Protein AF-A0A8T5LDY6-F1 (afdb_monomer)

Foldseek 3Di:
DDDDDDDPDDDDPDDDDPVRVVVVVVVVVVVVVVVVVVVVVVVVVVVVVVVVVVVVVVVCVVVVDPPPVPPPDPPPPDPPPVQLAAFLVLQPPADPQLSVLCVVVVNGGPNSVVVCVVPHQPCVGPPQHPVNSVSSVVSVVVSVVVVVVVPPPPPDPPPDDDD

Radius of gyration: 42.97 Å; Cα contacts (8 Å, |Δi|>4): 64; chains: 1; bounding box: 111×50×100 Å

Secondary structure (DSSP, 8-state):
----------PPPPPPPHHHHHHHHHHHHHHHHHHHHHHHHHHHHHHHHHHHHHHHHHHHHHHS----TTT-S-TTS----GGGGSBGGGSTT--HHHHHHHHHTT--BHHHHHHHHTTS-GGGSTT--HHHHHHHHHHHHHHHHHHHHTTS-----------

Sequence (163 aa):
MTETKEQVSAGTPATPTDDQLRLREIDRARSKALNAHMEMETARDRTSLAKKKYESAINEFLQAGAPLPLFNQPQGAGEVDDWQMADIAVLDGLSNETLKCLRDAGLNTLGDMAKFREHTLLTDIKGIGESKADDIEAALELHWEMRAMGDAPDEGPDDEGGE

Solvent-accessible surface area (backbone atoms only — not comparable to full-atom values): 9982 Å² total; per-residue (Å²): 141,82,86,83,80,80,80,82,78,83,74,76,81,78,78,78,50,72,67,57,51,50,51,51,50,51,52,50,53,50,53,51,52,52,51,53,50,53,52,50,51,54,50,52,52,49,52,54,51,51,49,52,50,50,54,48,51,52,51,47,58,62,67,64,57,67,67,58,90,85,75,67,66,63,98,77,73,68,80,69,54,73,63,43,70,33,50,52,83,73,40,62,90,64,50,73,68,56,53,46,41,38,43,77,72,67,34,54,20,45,36,46,45,54,60,45,58,76,78,46,61,66,53,76,42,77,90,31,45,67,72,55,36,51,53,51,51,52,22,50,54,52,51,51,53,55,54,59,62,74,67,57,78,82,78,64,81,83,82,7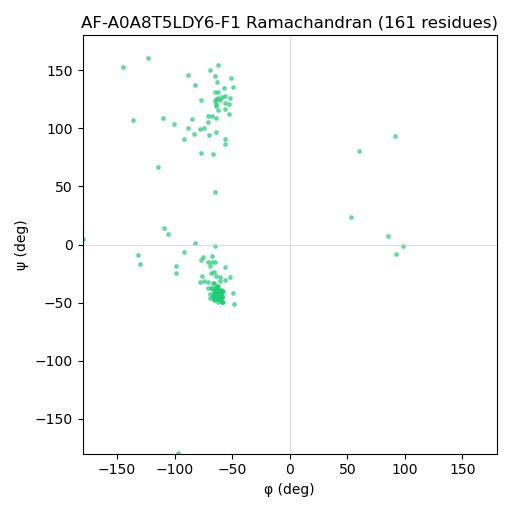0,82,86,130

Structure (mmCIF, N/CA/C/O backbone):
data_AF-A0A8T5LDY6-F1
#
_entry.id   AF-A0A8T5LDY6-F1
#
loop_
_atom_site.group_PDB
_atom_site.id
_atom_site.type_symbol
_atom_site.label_atom_id
_atom_site.label_alt_id
_atom_site.label_comp_id
_atom_site.label_asym_id
_atom_site.label_entity_id
_atom_site.label_seq_id
_atom_site.pdbx_PDB_ins_code
_atom_site.Cartn_x
_atom_site.Cartn_y
_atom_site.Cartn_z
_atom_site.occupancy
_atom_site.B_iso_or_equiv
_atom_site.auth_seq_id
_atom_site.auth_comp_id
_atom_site.auth_asym_id
_atom_site.auth_atom_id
_atom_site.pdbx_PDB_model_num
ATOM 1 N N . MET A 1 1 ? 82.457 22.672 -69.754 1.00 45.06 1 MET A N 1
ATOM 2 C CA . MET A 1 1 ? 81.147 23.182 -69.306 1.00 45.06 1 MET A CA 1
ATOM 3 C C . MET A 1 1 ? 80.147 22.914 -70.413 1.00 45.06 1 MET A C 1
ATOM 5 O O . MET A 1 1 ? 80.189 23.598 -71.424 1.00 45.06 1 MET A O 1
ATOM 9 N N . THR A 1 2 ? 79.316 21.889 -70.260 1.00 41.69 2 THR A N 1
ATOM 10 C CA . THR A 1 2 ? 78.120 21.681 -71.085 1.00 41.69 2 THR A CA 1
ATOM 11 C C . THR A 1 2 ? 77.005 21.296 -70.130 1.00 41.69 2 THR A C 1
ATOM 13 O O . THR A 1 2 ? 77.038 20.232 -69.518 1.00 41.69 2 THR A O 1
ATOM 16 N N . GLU A 1 3 ? 76.101 22.244 -69.931 1.00 44.56 3 GLU A N 1
ATOM 17 C CA . GLU A 1 3 ? 74.949 22.176 -69.043 1.00 44.56 3 GLU A CA 1
ATOM 18 C C . GLU A 1 3 ? 73.811 21.500 -69.819 1.00 44.56 3 GLU A C 1
ATOM 20 O O . GLU A 1 3 ? 73.267 22.077 -70.761 1.00 44.56 3 GLU A O 1
ATOM 25 N N . THR A 1 4 ? 73.480 20.256 -69.476 1.00 45.41 4 THR A N 1
ATOM 26 C CA . THR A 1 4 ? 72.309 19.573 -70.038 1.00 45.41 4 THR A CA 1
ATOM 27 C C . THR A 1 4 ? 71.112 19.904 -69.159 1.00 45.41 4 THR A C 1
ATOM 29 O O . THR A 1 4 ? 70.951 19.364 -68.067 1.00 45.41 4 THR A O 1
ATOM 32 N N . LYS A 1 5 ? 70.294 20.849 -69.620 1.00 49.81 5 LYS A N 1
ATOM 33 C CA . LYS A 1 5 ? 69.058 21.270 -68.962 1.00 49.81 5 LYS A CA 1
ATOM 34 C C . LYS A 1 5 ? 67.943 20.296 -69.350 1.00 49.81 5 LYS A C 1
ATOM 36 O O . LYS A 1 5 ? 67.343 20.428 -70.414 1.00 49.81 5 LYS A O 1
ATOM 41 N N . GLU A 1 6 ? 67.704 19.294 -68.511 1.00 53.31 6 GLU A N 1
ATOM 42 C CA . GLU A 1 6 ? 66.607 18.339 -68.680 1.00 53.31 6 GLU A CA 1
ATOM 43 C C . GLU A 1 6 ? 65.270 19.047 -68.401 1.00 53.31 6 GLU A C 1
ATOM 45 O O . GLU A 1 6 ? 64.980 19.477 -67.283 1.00 53.31 6 GLU A O 1
ATOM 50 N N . GLN A 1 7 ? 64.470 19.241 -69.451 1.00 50.69 7 GLN A N 1
ATOM 51 C CA . GLN A 1 7 ? 63.103 19.737 -69.337 1.00 50.69 7 GLN A CA 1
ATOM 52 C C . GLN A 1 7 ? 62.219 18.647 -68.725 1.00 50.69 7 GLN A C 1
ATOM 54 O O . GLN A 1 7 ? 61.828 17.698 -69.400 1.00 50.69 7 GLN A O 1
ATOM 59 N N . VAL A 1 8 ? 61.848 18.816 -67.457 1.00 48.44 8 VAL A N 1
ATOM 60 C CA . VAL A 1 8 ? 60.752 18.059 -66.844 1.00 48.44 8 VAL A CA 1
ATOM 61 C C . VAL A 1 8 ? 59.440 18.628 -67.382 1.00 48.44 8 VAL A C 1
ATOM 63 O O . VAL A 1 8 ? 58.978 19.689 -66.961 1.00 48.44 8 VAL A O 1
ATOM 66 N N . SER A 1 9 ? 58.860 17.940 -68.365 1.00 45.78 9 SER A N 1
ATOM 67 C CA . SER A 1 9 ? 57.508 18.211 -68.848 1.00 45.78 9 SER A CA 1
ATOM 68 C C . SER A 1 9 ? 56.510 17.839 -67.749 1.00 45.78 9 SER A C 1
ATOM 70 O O . SER A 1 9 ? 56.353 16.667 -67.404 1.00 45.78 9 SER A O 1
ATOM 72 N N . ALA A 1 10 ? 55.867 18.845 -67.157 1.00 50.16 10 ALA A N 1
ATOM 73 C CA . ALA A 1 10 ? 54.779 18.656 -66.210 1.00 50.16 10 ALA A CA 1
ATOM 74 C C . ALA A 1 10 ? 53.546 18.123 -66.961 1.00 50.16 10 ALA A C 1
ATOM 76 O O . ALA A 1 10 ? 52.773 18.887 -67.538 1.00 50.16 10 ALA A O 1
ATOM 77 N N . GLY A 1 11 ? 53.385 16.798 -66.975 1.00 45.41 11 GLY A N 1
ATOM 78 C CA . GLY A 1 11 ? 52.177 16.142 -67.466 1.00 45.41 11 GLY A CA 1
ATOM 79 C C . GLY A 1 11 ? 50.962 16.577 -66.646 1.00 45.41 11 GLY A C 1
ATOM 80 O O . GLY A 1 11 ? 50.949 16.466 -65.421 1.00 45.41 11 GLY A O 1
ATOM 81 N N . THR A 1 12 ? 49.946 17.102 -67.324 1.00 57.66 12 THR A N 1
ATOM 82 C CA . THR A 1 12 ? 48.651 17.471 -66.742 1.00 57.66 12 THR A CA 1
ATOM 83 C C . THR A 1 12 ? 48.021 16.248 -66.055 1.00 57.66 12 THR A C 1
ATOM 85 O O . THR A 1 12 ? 48.025 15.171 -66.658 1.00 57.66 12 THR A O 1
ATOM 88 N N . PRO A 1 13 ? 47.472 16.350 -64.826 1.00 57.06 13 PRO A N 1
ATOM 89 C CA . PRO A 1 13 ? 46.804 15.213 -64.202 1.00 57.06 13 PRO A CA 1
ATOM 90 C C . PRO A 1 13 ? 45.575 14.837 -65.034 1.00 57.06 13 PRO A C 1
ATOM 92 O O . PRO A 1 13 ? 44.687 15.663 -65.250 1.00 57.06 13 PRO A O 1
ATOM 95 N N . ALA A 1 14 ? 45.540 13.597 -65.525 1.00 67.75 14 ALA A N 1
ATOM 96 C CA . ALA A 1 14 ? 44.408 13.073 -66.278 1.00 67.75 14 ALA A CA 1
ATOM 97 C C . ALA A 1 14 ? 43.123 13.190 -65.442 1.00 67.75 14 ALA A C 1
ATOM 99 O O . ALA A 1 14 ? 43.081 12.757 -64.287 1.00 67.75 14 ALA A O 1
ATOM 100 N N . THR A 1 15 ? 42.078 13.787 -66.019 1.00 74.06 15 THR A N 1
ATOM 101 C CA . THR A 1 15 ? 40.763 13.868 -65.380 1.00 74.06 15 THR A CA 1
ATOM 102 C C . THR A 1 15 ? 40.220 12.448 -65.185 1.00 74.06 15 THR A C 1
ATOM 104 O O . THR A 1 15 ? 40.179 11.689 -66.156 1.00 74.06 15 THR A O 1
ATOM 107 N N . PRO A 1 16 ? 39.827 12.056 -63.960 1.00 75.06 16 PRO A N 1
ATOM 108 C CA . PRO A 1 16 ? 39.285 10.726 -63.718 1.00 75.06 16 PRO A CA 1
ATOM 109 C C . PRO A 1 16 ? 37.993 10.523 -64.514 1.00 75.06 16 PRO A C 1
ATOM 111 O O . PRO A 1 16 ? 37.100 11.369 -64.496 1.00 75.06 16 PRO A O 1
ATOM 114 N N . THR A 1 17 ? 37.911 9.394 -65.214 1.00 86.75 17 THR A N 1
ATOM 115 C CA . THR A 1 17 ? 36.735 8.974 -65.986 1.00 86.75 17 THR A CA 1
ATOM 116 C C . THR A 1 17 ? 35.520 8.764 -65.073 1.00 86.75 17 THR A C 1
ATOM 118 O O . THR A 1 17 ? 35.688 8.422 -63.902 1.00 86.75 17 THR A O 1
ATOM 121 N N . ASP A 1 18 ? 34.301 8.889 -65.613 1.00 86.19 18 ASP A N 1
ATOM 122 C CA . ASP A 1 18 ? 33.035 8.637 -64.891 1.00 86.19 18 ASP A CA 1
ATOM 123 C C . ASP A 1 18 ? 33.041 7.284 -64.153 1.00 86.19 18 ASP A C 1
ATOM 125 O O . ASP A 1 18 ? 32.687 7.207 -62.979 1.00 86.19 18 ASP A O 1
ATOM 129 N N . ASP A 1 19 ? 33.575 6.234 -64.785 1.00 86.88 19 ASP A N 1
ATOM 130 C CA . ASP A 1 19 ? 33.709 4.908 -64.169 1.00 86.88 19 ASP A CA 1
ATOM 131 C C . ASP A 1 19 ? 34.632 4.901 -62.938 1.00 86.88 19 ASP A C 1
ATOM 133 O O . ASP A 1 19 ? 34.359 4.210 -61.956 1.00 86.88 19 ASP A O 1
ATOM 137 N N . GLN A 1 20 ? 35.706 5.702 -62.939 1.00 88.00 20 GLN A N 1
ATOM 138 C CA . GLN A 1 20 ? 36.593 5.830 -61.776 1.00 88.00 20 GLN A CA 1
ATOM 139 C C . GLN A 1 20 ? 35.923 6.597 -60.632 1.00 88.00 20 GLN A C 1
ATOM 141 O O . GLN A 1 20 ? 36.188 6.314 -59.462 1.00 88.00 20 GLN A O 1
ATOM 146 N N . LEU A 1 21 ? 35.057 7.562 -60.953 1.00 87.88 21 LEU A N 1
ATOM 147 C CA . LEU A 1 21 ? 34.263 8.279 -59.958 1.00 87.88 21 LEU A CA 1
ATOM 148 C C . LEU A 1 21 ? 33.209 7.355 -59.341 1.00 87.88 21 LEU A C 1
ATOM 150 O O . LEU A 1 21 ? 33.146 7.257 -58.115 1.00 87.88 21 LEU A O 1
ATOM 154 N N . ARG A 1 22 ? 32.480 6.588 -60.162 1.00 86.31 22 ARG A N 1
ATOM 155 C CA . ARG A 1 22 ? 31.507 5.589 -59.689 1.00 86.31 22 ARG A CA 1
ATOM 156 C C . ARG A 1 22 ? 32.148 4.521 -58.813 1.00 86.31 22 ARG A C 1
ATOM 158 O O . ARG A 1 22 ? 31.595 4.176 -57.773 1.00 86.31 22 ARG A O 1
ATOM 165 N N . LEU A 1 23 ? 33.329 4.023 -59.181 1.00 90.25 23 LEU A N 1
ATOM 166 C CA . LEU A 1 23 ? 34.033 3.029 -58.370 1.00 90.25 23 LEU A CA 1
ATOM 167 C C . LEU A 1 23 ? 34.420 3.591 -56.992 1.00 90.25 23 LEU A C 1
ATOM 169 O O . LEU A 1 23 ? 34.199 2.937 -55.976 1.00 90.25 23 LEU A O 1
ATOM 173 N N . ARG A 1 24 ? 34.897 4.842 -56.932 1.00 91.19 24 ARG A N 1
ATOM 174 C CA . ARG A 1 24 ? 35.184 5.526 -55.658 1.00 91.19 24 ARG A CA 1
ATOM 175 C C . ARG A 1 24 ? 33.933 5.742 -54.811 1.00 91.19 24 ARG A C 1
ATOM 177 O O . ARG A 1 24 ? 34.006 5.658 -53.586 1.00 91.19 24 ARG A O 1
ATOM 184 N N . GLU A 1 25 ? 32.799 6.038 -55.437 1.00 92.69 25 GLU A N 1
ATOM 185 C CA . GLU A 1 25 ? 31.519 6.164 -54.737 1.00 92.69 25 GLU A CA 1
ATOM 186 C C . GLU A 1 25 ? 31.060 4.827 -54.156 1.00 92.69 25 GLU A C 1
ATOM 188 O O . GLU A 1 25 ? 30.657 4.782 -52.992 1.00 92.69 25 GLU A O 1
ATOM 193 N N . ILE A 1 26 ? 31.197 3.738 -54.918 1.00 92.75 26 ILE A N 1
ATOM 194 C CA . ILE A 1 26 ? 30.911 2.375 -54.456 1.00 92.75 26 ILE A CA 1
ATOM 195 C C . ILE A 1 26 ? 31.815 2.010 -53.273 1.00 92.75 26 ILE A C 1
ATOM 197 O O . ILE A 1 26 ? 31.317 1.544 -52.248 1.00 92.75 26 ILE A O 1
ATOM 201 N N . ASP A 1 27 ? 33.118 2.282 -53.357 1.00 94.00 27 ASP A N 1
ATOM 202 C CA . ASP A 1 27 ? 34.065 1.994 -52.273 1.00 94.00 27 ASP A CA 1
ATOM 203 C C . ASP A 1 27 ? 33.781 2.826 -51.016 1.00 94.00 27 ASP A C 1
ATOM 205 O O . ASP A 1 27 ? 33.833 2.317 -49.889 1.00 94.00 27 ASP A O 1
ATOM 209 N N . ARG A 1 28 ? 33.404 4.099 -51.185 1.00 94.56 28 ARG A N 1
ATOM 210 C CA . ARG A 1 28 ? 32.977 4.966 -50.080 1.00 94.56 28 ARG A CA 1
ATOM 211 C C . ARG A 1 28 ? 31.697 4.442 -49.435 1.00 94.56 28 ARG A C 1
ATOM 213 O O . ARG A 1 28 ? 31.623 4.373 -48.208 1.00 94.56 28 ARG A O 1
ATOM 220 N N . ALA A 1 29 ? 30.699 4.075 -50.236 1.00 90.88 29 ALA A N 1
ATOM 221 C CA . ALA A 1 29 ? 29.437 3.531 -49.748 1.00 90.88 29 ALA A CA 1
ATOM 222 C C . ALA A 1 29 ? 29.657 2.209 -49.000 1.00 90.88 29 ALA A C 1
ATOM 224 O O . ALA A 1 29 ? 29.117 2.024 -47.909 1.00 90.88 29 ALA A O 1
ATOM 225 N N . ARG A 1 30 ? 30.523 1.334 -49.527 1.00 94.50 30 ARG A N 1
ATOM 226 C CA . ARG A 1 30 ? 30.911 0.073 -48.887 1.00 94.50 30 ARG A CA 1
ATOM 227 C C . ARG A 1 30 ? 31.611 0.302 -47.551 1.00 94.50 30 ARG A C 1
ATOM 229 O O . ARG A 1 30 ? 31.253 -0.332 -46.564 1.00 94.50 30 ARG A O 1
ATOM 236 N N . SER A 1 31 ? 32.560 1.234 -47.504 1.00 93.81 31 SER A N 1
ATOM 237 C CA . SER A 1 31 ? 33.272 1.594 -46.272 1.00 93.81 31 SER A CA 1
ATOM 238 C C . SER A 1 31 ? 32.315 2.157 -45.218 1.00 93.81 31 SER A C 1
ATOM 240 O O . SER A 1 31 ? 32.370 1.770 -44.054 1.00 93.81 31 SER A O 1
ATOM 242 N N . LYS A 1 32 ? 31.372 3.014 -45.629 1.00 94.44 32 LYS A N 1
ATOM 243 C CA . LYS A 1 32 ? 30.342 3.557 -44.735 1.00 94.44 32 LYS A CA 1
ATOM 244 C C . LYS A 1 32 ? 29.421 2.462 -44.191 1.00 94.44 32 LYS A C 1
ATOM 246 O O . LYS A 1 32 ? 29.120 2.471 -43.002 1.00 94.44 32 LYS A O 1
ATOM 251 N N . ALA A 1 33 ? 28.995 1.525 -45.038 1.00 90.88 33 ALA A N 1
ATOM 252 C CA . ALA A 1 33 ? 28.151 0.405 -44.628 1.00 90.88 33 ALA A CA 1
ATOM 253 C C . ALA A 1 33 ? 28.870 -0.532 -43.643 1.00 90.88 33 ALA A C 1
ATOM 255 O O . ALA A 1 33 ? 28.271 -0.945 -42.654 1.00 90.88 33 ALA A O 1
ATOM 256 N N . LEU A 1 34 ? 30.156 -0.819 -43.875 1.00 94.44 34 LEU A N 1
ATOM 257 C CA . LEU A 1 34 ? 30.977 -1.617 -42.960 1.00 94.44 34 LEU A CA 1
ATOM 258 C C . LEU A 1 34 ? 31.131 -0.939 -41.596 1.00 94.44 34 LEU A C 1
ATOM 260 O O . LEU A 1 34 ? 30.896 -1.578 -40.574 1.00 94.44 34 LEU A O 1
ATOM 264 N N . ASN A 1 35 ? 31.444 0.359 -41.573 1.00 92.88 35 ASN A N 1
ATOM 265 C CA . ASN A 1 35 ? 31.565 1.107 -40.320 1.00 92.88 35 ASN A CA 1
ATOM 266 C C . ASN A 1 35 ? 30.239 1.133 -39.551 1.00 92.88 35 ASN A C 1
ATOM 268 O O . ASN A 1 35 ? 30.222 0.841 -38.360 1.00 92.88 35 ASN A O 1
ATOM 272 N N . ALA A 1 36 ? 29.121 1.399 -40.233 1.00 90.25 36 ALA A N 1
ATOM 273 C CA . ALA A 1 36 ? 27.800 1.400 -39.607 1.00 90.25 36 ALA A CA 1
ATOM 274 C C . ALA A 1 36 ? 27.415 0.018 -39.046 1.00 90.25 36 ALA A C 1
ATOM 276 O O . ALA A 1 36 ? 26.789 -0.072 -37.991 1.00 90.25 36 ALA A O 1
ATOM 277 N N . HIS A 1 37 ? 27.806 -1.066 -39.724 1.00 90.69 37 HIS A N 1
ATOM 278 C CA . HIS A 1 37 ? 27.593 -2.423 -39.227 1.00 90.69 37 HIS A CA 1
ATOM 279 C C . HIS A 1 37 ? 28.397 -2.693 -37.949 1.00 90.69 37 HIS A C 1
ATOM 281 O O . HIS A 1 37 ? 27.828 -3.155 -36.962 1.00 90.69 37 HIS A O 1
ATOM 287 N N . MET A 1 38 ? 29.682 -2.324 -37.930 1.00 93.56 38 MET A N 1
ATOM 288 C CA . MET A 1 38 ? 30.518 -2.436 -36.730 1.00 93.56 38 MET A CA 1
ATOM 289 C C . MET A 1 38 ? 29.967 -1.594 -35.570 1.00 93.56 38 MET A C 1
ATOM 291 O O . MET A 1 38 ? 29.889 -2.066 -34.437 1.00 93.56 38 MET A O 1
ATOM 295 N N . GLU A 1 39 ? 29.532 -0.359 -35.833 1.00 92.38 39 GLU A N 1
ATOM 296 C CA . GLU A 1 39 ? 28.900 0.502 -34.827 1.00 92.38 39 GLU A CA 1
ATOM 297 C C . GLU A 1 39 ? 27.636 -0.145 -34.244 1.00 92.38 39 GLU A C 1
ATOM 299 O O . GLU A 1 39 ? 27.477 -0.195 -33.022 1.00 92.38 39 GLU A O 1
ATOM 304 N N . MET A 1 40 ? 26.775 -0.713 -35.092 1.00 93.00 40 MET A N 1
ATOM 305 C CA . MET A 1 40 ? 25.579 -1.438 -34.661 1.00 93.00 40 MET A CA 1
ATOM 306 C C . MET A 1 40 ? 25.920 -2.647 -33.777 1.00 93.00 40 MET A C 1
ATOM 308 O O . MET A 1 40 ? 25.277 -2.840 -32.742 1.00 93.00 40 MET A O 1
ATOM 312 N N . GLU A 1 41 ? 26.916 -3.455 -34.148 1.00 91.69 41 GLU A N 1
ATOM 313 C CA . GLU A 1 41 ? 27.345 -4.609 -33.346 1.00 91.69 41 GLU A CA 1
ATOM 314 C C . GLU A 1 41 ? 27.865 -4.176 -31.973 1.00 91.69 41 GLU A C 1
ATOM 316 O O . GLU A 1 41 ? 27.407 -4.684 -30.948 1.00 91.69 41 GLU A O 1
ATOM 321 N N . THR A 1 42 ? 28.726 -3.156 -31.922 1.00 92.12 42 THR A N 1
ATOM 322 C CA . THR A 1 42 ? 29.227 -2.642 -30.638 1.00 92.12 42 THR A CA 1
ATOM 323 C C . THR A 1 42 ? 28.117 -2.056 -29.763 1.00 92.12 42 THR A C 1
ATOM 325 O O . THR A 1 42 ? 28.140 -2.222 -28.541 1.00 92.12 42 THR A O 1
ATOM 328 N N . ALA A 1 43 ? 27.118 -1.394 -30.356 1.00 87.50 43 ALA A N 1
ATOM 329 C CA . ALA A 1 43 ? 25.957 -0.891 -29.631 1.00 87.50 43 ALA A CA 1
ATOM 330 C C . ALA A 1 43 ? 25.115 -2.041 -29.061 1.00 87.50 43 ALA A C 1
ATOM 332 O O . ALA A 1 43 ? 24.755 -2.012 -27.883 1.00 87.50 43 ALA A O 1
ATOM 333 N N . ARG A 1 44 ? 24.870 -3.089 -29.856 1.00 91.56 44 ARG A N 1
ATOM 334 C CA . ARG A 1 44 ? 24.159 -4.296 -29.418 1.00 91.56 44 ARG A CA 1
ATOM 335 C C . ARG A 1 44 ? 24.864 -4.968 -28.241 1.00 91.56 44 ARG A C 1
ATOM 337 O O . ARG A 1 44 ? 24.203 -5.323 -27.262 1.00 91.56 44 ARG A O 1
ATOM 344 N N . ASP A 1 45 ? 26.184 -5.110 -28.307 1.00 93.12 45 ASP A N 1
ATOM 345 C CA . ASP A 1 45 ? 26.975 -5.708 -27.230 1.00 93.12 45 ASP A CA 1
ATOM 346 C C . ASP A 1 45 ? 26.926 -4.864 -25.954 1.00 93.12 45 ASP A C 1
ATOM 348 O O . ASP A 1 45 ? 26.746 -5.405 -24.859 1.00 93.12 45 ASP A O 1
ATOM 352 N N . ARG A 1 46 ? 26.985 -3.531 -26.077 1.00 90.25 46 ARG A N 1
ATOM 353 C CA . ARG A 1 46 ? 26.820 -2.607 -24.943 1.00 90.25 46 ARG A CA 1
ATOM 354 C C . ARG A 1 46 ? 25.439 -2.723 -24.306 1.00 90.25 46 ARG A C 1
ATOM 356 O O . ARG A 1 46 ? 25.355 -2.789 -23.081 1.00 90.25 46 ARG A O 1
ATOM 363 N N . THR A 1 47 ? 24.370 -2.791 -25.099 1.00 87.81 47 THR A N 1
ATOM 364 C CA . THR A 1 47 ? 23.002 -2.966 -24.585 1.00 87.81 47 THR A CA 1
ATOM 365 C C . THR A 1 47 ? 22.836 -4.316 -23.894 1.00 87.81 47 THR A C 1
ATOM 367 O O . THR A 1 47 ? 22.283 -4.381 -22.798 1.00 87.81 47 THR A O 1
ATOM 370 N N . SER A 1 48 ? 23.360 -5.389 -24.491 1.00 91.69 48 SER A N 1
ATOM 371 C CA . SER A 1 48 ? 23.363 -6.729 -23.895 1.00 91.69 48 SER A CA 1
ATOM 372 C C . SER A 1 48 ? 24.098 -6.744 -22.551 1.00 91.69 48 SER A C 1
ATOM 374 O O . SER A 1 48 ? 23.588 -7.266 -21.559 1.00 91.69 48 SER A O 1
ATOM 376 N N . LEU A 1 49 ? 25.269 -6.105 -22.486 1.00 90.69 49 LEU A N 1
ATOM 377 C CA . LEU A 1 49 ? 26.051 -5.991 -21.260 1.00 90.69 49 LEU A CA 1
ATOM 378 C C . LEU A 1 49 ? 25.335 -5.153 -20.192 1.00 90.69 49 LEU A C 1
ATOM 380 O O . LEU A 1 49 ? 25.310 -5.547 -19.029 1.00 90.69 49 LEU A O 1
ATOM 384 N N . ALA A 1 50 ? 24.744 -4.018 -20.569 1.00 87.19 50 ALA A N 1
ATOM 385 C CA . ALA A 1 50 ? 23.987 -3.163 -19.658 1.00 87.19 50 ALA A CA 1
ATOM 386 C C . ALA A 1 50 ? 22.769 -3.895 -19.079 1.00 87.19 50 ALA A C 1
ATOM 388 O O . ALA A 1 50 ? 22.550 -3.850 -17.870 1.00 87.19 50 ALA A O 1
ATOM 389 N N . LYS A 1 51 ? 22.037 -4.642 -19.916 1.00 89.25 51 LYS A N 1
ATOM 390 C CA . LYS A 1 51 ? 20.917 -5.479 -19.478 1.00 89.25 51 LYS A CA 1
ATOM 391 C C . LYS A 1 51 ? 21.367 -6.524 -18.456 1.00 89.25 51 LYS A C 1
ATOM 393 O O . LYS A 1 51 ? 20.782 -6.602 -17.383 1.00 89.25 51 LYS A O 1
ATOM 398 N N . LYS A 1 52 ? 22.446 -7.260 -18.742 1.00 91.19 52 LYS A N 1
ATOM 399 C CA . LYS A 1 52 ? 23.005 -8.249 -17.804 1.00 91.19 52 LYS A CA 1
ATOM 400 C C . LYS A 1 52 ? 23.423 -7.623 -16.474 1.00 91.19 52 LYS A C 1
ATOM 402 O O . LYS A 1 52 ? 23.193 -8.214 -15.428 1.00 91.19 52 LYS A O 1
ATOM 407 N N . LYS A 1 53 ? 24.026 -6.429 -16.501 1.00 90.31 53 LYS A N 1
ATOM 408 C CA . LYS A 1 53 ? 24.400 -5.694 -15.280 1.00 90.31 53 LYS A CA 1
ATOM 409 C C . LYS A 1 53 ? 23.180 -5.295 -14.458 1.00 90.31 53 LYS A C 1
ATOM 411 O O . LYS A 1 53 ? 23.199 -5.474 -13.249 1.00 90.31 53 LYS A O 1
ATOM 416 N N . TYR A 1 54 ? 22.132 -4.791 -15.105 1.00 86.12 54 TYR A N 1
ATOM 417 C CA . TYR A 1 54 ? 20.878 -4.458 -14.435 1.00 86.12 54 TYR A CA 1
ATOM 418 C C . TYR A 1 54 ? 20.227 -5.698 -13.813 1.00 86.12 54 TYR A C 1
ATOM 420 O O . TYR A 1 54 ? 19.920 -5.691 -12.628 1.00 86.12 54 TYR A O 1
ATOM 428 N N . GLU A 1 55 ? 20.093 -6.787 -14.572 1.00 89.62 55 GLU A N 1
ATOM 429 C CA . GLU A 1 55 ? 19.538 -8.050 -14.065 1.00 89.62 55 GLU A CA 1
ATOM 430 C C . GLU A 1 55 ? 20.364 -8.603 -12.896 1.00 89.62 55 GLU A C 1
ATOM 432 O O . GLU A 1 55 ? 19.801 -9.059 -11.905 1.00 89.62 55 GLU A O 1
ATOM 437 N N . SER A 1 56 ? 21.694 -8.509 -12.972 1.00 87.75 56 SER A N 1
ATOM 438 C CA . SER A 1 56 ? 22.583 -8.878 -11.869 1.00 87.75 56 SER A CA 1
ATOM 439 C C . SER A 1 56 ? 22.365 -8.001 -10.637 1.00 87.75 56 SER A C 1
ATOM 441 O O . SER A 1 56 ? 22.290 -8.541 -9.544 1.00 87.75 56 SER A O 1
ATOM 443 N N . ALA A 1 57 ? 22.234 -6.683 -10.798 1.00 81.00 57 ALA A N 1
ATOM 444 C CA . ALA A 1 57 ? 22.009 -5.755 -9.690 1.00 81.00 57 ALA A CA 1
ATOM 445 C C . ALA A 1 57 ? 20.634 -5.955 -9.034 1.00 81.00 57 ALA A C 1
ATOM 447 O O . ALA A 1 57 ? 20.516 -5.879 -7.817 1.00 81.00 57 ALA A O 1
ATOM 448 N N . ILE A 1 58 ? 19.599 -6.259 -9.823 1.00 82.44 58 ILE A N 1
ATOM 449 C CA . ILE A 1 58 ? 18.277 -6.619 -9.298 1.00 82.44 58 ILE A CA 1
ATOM 450 C C . ILE A 1 58 ? 18.345 -7.945 -8.542 1.00 82.44 58 ILE A C 1
ATOM 452 O O . ILE A 1 58 ? 17.826 -8.038 -7.435 1.00 82.44 58 ILE A O 1
ATOM 456 N N . ASN A 1 59 ? 19.014 -8.959 -9.093 1.00 78.56 59 ASN A N 1
ATOM 457 C CA . ASN A 1 59 ? 19.191 -10.232 -8.397 1.00 78.56 59 ASN A CA 1
ATOM 458 C C . ASN A 1 59 ? 20.003 -10.072 -7.109 1.00 78.56 59 ASN A C 1
ATOM 460 O O . ASN A 1 59 ? 19.657 -10.686 -6.108 1.00 78.56 59 ASN A O 1
ATOM 464 N N . GLU A 1 60 ? 21.039 -9.235 -7.113 1.00 80.38 60 GLU A N 1
ATOM 465 C CA . GLU A 1 60 ? 21.819 -8.901 -5.922 1.00 80.38 60 GLU A CA 1
ATOM 466 C C . GLU A 1 60 ? 20.965 -8.160 -4.892 1.00 80.38 60 GLU A C 1
ATOM 468 O O . GLU A 1 60 ? 20.974 -8.547 -3.735 1.00 80.38 60 GLU A O 1
ATOM 473 N N . PHE A 1 61 ? 20.151 -7.182 -5.295 1.00 72.81 61 PHE A N 1
ATOM 474 C CA . PHE A 1 61 ? 19.195 -6.506 -4.412 1.00 72.81 61 PHE A CA 1
ATOM 475 C C . PHE A 1 61 ? 18.184 -7.483 -3.788 1.00 72.81 61 PHE A C 1
ATOM 477 O O . PHE A 1 61 ? 17.940 -7.446 -2.584 1.00 72.81 61 PHE A O 1
ATOM 484 N N . LEU A 1 62 ? 17.633 -8.398 -4.590 1.00 71.38 62 LEU A N 1
ATOM 485 C CA . LEU A 1 62 ? 16.683 -9.412 -4.126 1.00 71.38 62 LEU A CA 1
ATOM 486 C C . LEU A 1 62 ? 17.340 -10.456 -3.206 1.00 71.38 62 LEU A C 1
ATOM 488 O O . LEU A 1 62 ? 16.716 -10.893 -2.243 1.00 71.38 62 LEU A O 1
ATOM 492 N N . GLN A 1 63 ? 18.586 -10.858 -3.482 1.00 69.88 63 GLN A N 1
ATOM 493 C CA . GLN A 1 63 ? 19.343 -11.809 -2.655 1.00 69.88 63 GLN A CA 1
ATOM 494 C C . GLN A 1 63 ? 19.926 -11.174 -1.392 1.00 69.88 63 GLN A C 1
ATOM 496 O O . GLN A 1 63 ? 20.027 -11.849 -0.370 1.00 69.88 63 GLN A O 1
ATOM 501 N N . ALA A 1 64 ? 20.292 -9.891 -1.448 1.00 66.12 64 ALA A N 1
ATOM 502 C CA . ALA A 1 64 ? 20.809 -9.126 -0.319 1.00 66.12 64 ALA A CA 1
ATOM 503 C C . ALA A 1 64 ? 19.772 -8.960 0.789 1.00 66.12 64 ALA A C 1
ATOM 505 O O . ALA A 1 64 ? 20.172 -8.639 1.902 1.00 66.12 64 ALA A O 1
ATOM 506 N N . GLY A 1 65 ? 18.489 -9.227 0.505 1.00 56.19 65 GLY A N 1
ATOM 507 C CA . GLY A 1 65 ? 17.631 -10.009 1.396 1.00 56.19 65 GLY A CA 1
ATOM 508 C C . GLY A 1 65 ? 17.549 -9.545 2.848 1.00 56.19 65 GLY A C 1
ATOM 509 O O . GLY A 1 65 ? 17.206 -10.344 3.716 1.00 56.19 65 GLY A O 1
ATOM 510 N N . ALA A 1 66 ? 17.827 -8.274 3.137 1.00 56.44 66 ALA A N 1
ATOM 511 C CA . ALA A 1 66 ? 17.279 -7.644 4.312 1.00 56.44 66 ALA A CA 1
ATOM 512 C C . ALA A 1 66 ? 15.770 -7.641 4.056 1.00 56.44 66 ALA A C 1
ATOM 514 O O . ALA A 1 66 ? 15.345 -7.104 3.024 1.00 56.44 66 ALA A O 1
ATOM 515 N N . PRO A 1 67 ? 14.955 -8.292 4.903 1.00 55.06 67 PRO A N 1
ATOM 516 C CA . PRO A 1 67 ? 13.518 -8.166 4.772 1.00 55.06 67 PRO A CA 1
ATOM 517 C C . PRO A 1 67 ? 13.226 -6.670 4.755 1.00 55.06 67 PRO A C 1
ATOM 519 O O . PRO A 1 67 ? 13.618 -5.969 5.686 1.00 55.06 67 PRO A O 1
ATOM 522 N N . LEU A 1 68 ? 12.601 -6.173 3.682 1.00 53.75 68 LEU A N 1
ATOM 523 C CA . LEU A 1 68 ? 11.992 -4.851 3.725 1.00 53.75 68 LEU A CA 1
ATOM 524 C C . LEU A 1 68 ? 11.078 -4.898 4.953 1.00 53.75 68 LEU A C 1
ATOM 526 O O . LEU A 1 68 ? 10.129 -5.694 4.942 1.00 53.75 68 LEU A O 1
ATOM 530 N N . PRO A 1 69 ? 11.379 -4.135 6.021 1.00 56.94 69 PRO A N 1
ATOM 531 C CA . PRO A 1 69 ? 10.766 -4.339 7.332 1.00 56.94 69 PRO A CA 1
ATOM 532 C C . PRO A 1 69 ? 9.256 -4.063 7.336 1.00 56.94 69 PRO A C 1
ATOM 534 O O . PRO A 1 69 ? 8.603 -4.259 8.348 1.00 56.94 69 PRO A O 1
ATOM 537 N N . LEU A 1 70 ? 8.693 -3.657 6.195 1.00 54.75 70 LEU A N 1
ATOM 538 C CA . LEU A 1 70 ? 7.291 -3.310 6.020 1.00 54.75 70 LEU A CA 1
ATOM 539 C C . LEU A 1 70 ? 6.430 -4.430 5.407 1.00 54.75 70 LEU A C 1
ATOM 541 O O . LEU A 1 70 ? 5.215 -4.364 5.532 1.00 54.75 70 LEU A O 1
ATOM 545 N N . PHE A 1 71 ? 7.005 -5.448 4.744 1.00 54.53 71 PHE A N 1
ATOM 546 C CA . PHE A 1 71 ? 6.199 -6.396 3.939 1.00 54.53 71 PHE A CA 1
AT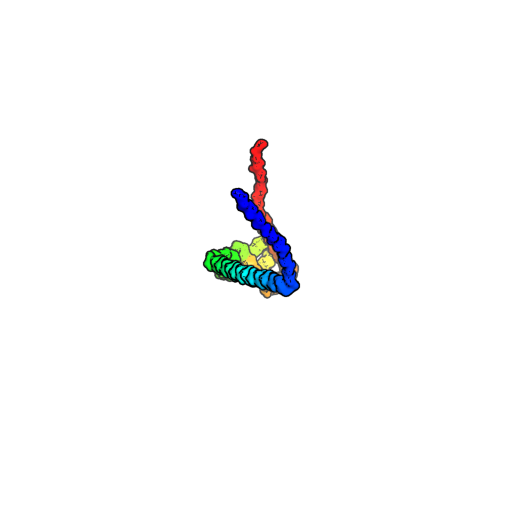OM 547 C C . PHE A 1 71 ? 6.486 -7.885 4.163 1.00 54.53 71 PHE A C 1
ATOM 549 O O . PHE A 1 71 ? 5.742 -8.720 3.654 1.00 54.53 71 PHE A O 1
ATOM 556 N N . ASN A 1 72 ? 7.543 -8.235 4.906 1.00 47.81 72 ASN A N 1
ATOM 557 C CA . ASN A 1 72 ? 7.916 -9.632 5.163 1.00 47.81 72 ASN A CA 1
ATOM 558 C C . ASN A 1 72 ? 7.669 -10.077 6.612 1.00 47.81 72 ASN A C 1
ATOM 560 O O . ASN A 1 72 ? 8.159 -11.130 7.026 1.00 47.81 72 ASN A O 1
ATOM 564 N N . GLN A 1 73 ? 6.906 -9.299 7.387 1.00 52.16 73 GLN A N 1
ATOM 565 C CA . GLN A 1 73 ? 6.273 -9.854 8.575 1.00 52.16 73 GLN A CA 1
ATOM 566 C C . GLN A 1 73 ? 5.274 -10.915 8.094 1.00 52.16 73 GLN A C 1
ATOM 568 O O . GLN A 1 73 ? 4.422 -10.603 7.255 1.00 52.16 73 GLN A O 1
ATOM 573 N N . PRO A 1 74 ? 5.345 -12.171 8.576 1.00 48.56 74 PRO A N 1
ATOM 574 C CA . PRO A 1 74 ? 4.203 -13.058 8.427 1.00 48.56 74 PRO A CA 1
ATOM 575 C C . PRO A 1 74 ? 2.999 -12.293 8.983 1.00 48.56 74 PRO A C 1
ATOM 577 O O . PRO A 1 74 ? 3.075 -11.802 10.110 1.00 48.56 74 PRO A O 1
ATOM 580 N N . GLN A 1 75 ? 1.925 -12.167 8.198 1.00 52.16 75 GLN A N 1
ATOM 581 C CA . GLN A 1 75 ? 0.644 -11.549 8.581 1.00 52.16 75 GLN A CA 1
ATOM 582 C C . GLN A 1 75 ? -0.061 -12.350 9.705 1.00 52.16 75 GLN A C 1
ATOM 584 O O . GLN A 1 75 ? -1.234 -12.691 9.625 1.00 52.16 75 GLN A O 1
ATOM 589 N N . GLY A 1 76 ? 0.682 -12.743 10.736 1.00 49.31 76 GLY A N 1
ATOM 590 C CA . GLY A 1 76 ? 0.329 -13.781 11.693 1.00 49.31 76 GLY A CA 1
ATOM 591 C C . GLY A 1 76 ? 1.365 -14.040 12.795 1.00 49.31 76 GLY A C 1
ATOM 592 O O . GLY A 1 76 ? 1.140 -14.941 13.595 1.00 49.31 76 GLY A O 1
ATOM 593 N N . ALA A 1 77 ? 2.462 -13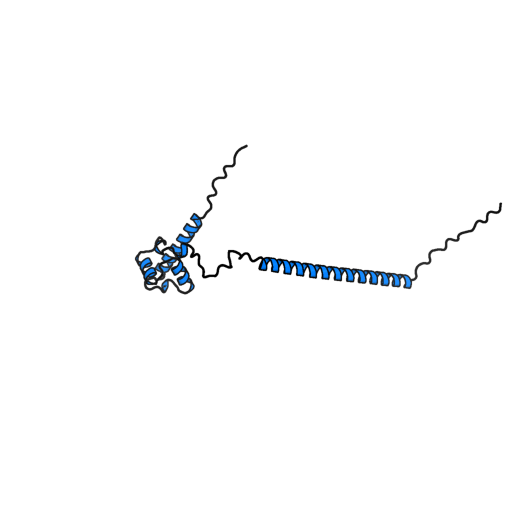.276 12.894 1.00 43.00 77 ALA A N 1
ATOM 594 C CA . ALA A 1 77 ? 3.240 -13.176 14.138 1.00 43.00 77 ALA A CA 1
ATOM 595 C C . ALA A 1 77 ? 3.125 -11.737 14.657 1.00 43.00 77 ALA A C 1
ATOM 597 O O . ALA A 1 77 ? 4.066 -10.954 14.578 1.00 43.00 77 ALA A O 1
ATOM 598 N N . GLY A 1 78 ? 1.900 -11.385 15.054 1.00 49.28 78 GLY A N 1
ATOM 599 C CA . GLY A 1 78 ? 1.494 -10.028 15.386 1.00 49.28 78 GLY A CA 1
ATOM 600 C C . GLY A 1 78 ? 2.255 -9.466 16.577 1.00 49.28 78 GLY A C 1
ATOM 601 O O . GLY A 1 78 ? 2.065 -9.905 17.710 1.00 49.28 78 GLY A O 1
ATOM 602 N N . GLU A 1 79 ? 3.029 -8.418 16.323 1.00 50.31 79 GLU A N 1
ATOM 603 C CA . GLU A 1 79 ? 2.940 -7.271 17.212 1.00 50.31 79 GLU A CA 1
ATOM 604 C C . GLU A 1 79 ? 1.513 -6.759 17.020 1.00 50.31 79 GLU A C 1
ATOM 606 O O . GLU A 1 79 ? 1.158 -6.202 15.984 1.00 50.31 79 GLU A O 1
ATOM 611 N N . VAL A 1 80 ? 0.625 -7.173 17.922 1.00 58.22 80 VAL A N 1
ATOM 612 C CA . VAL A 1 80 ? -0.726 -6.634 17.937 1.00 58.22 80 VAL A CA 1
ATOM 613 C C . VAL A 1 80 ? -0.532 -5.167 18.258 1.00 58.22 80 VAL A C 1
ATOM 615 O O . VAL A 1 80 ? -0.116 -4.869 19.375 1.00 58.22 80 VAL A O 1
ATOM 618 N N . ASP A 1 81 ? -0.754 -4.285 17.280 1.00 69.38 81 ASP A N 1
ATOM 619 C CA . ASP A 1 81 ? -0.653 -2.852 17.531 1.00 69.38 81 ASP A CA 1
ATOM 620 C C . ASP A 1 81 ? -1.458 -2.531 18.793 1.00 69.38 81 ASP A C 1
ATOM 622 O O . ASP A 1 81 ? -2.590 -3.004 18.935 1.00 69.38 81 ASP A O 1
ATOM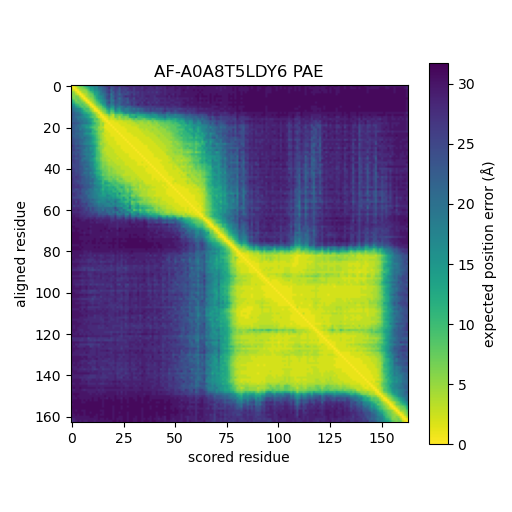 626 N N . ASP A 1 82 ? -0.912 -1.713 19.692 1.00 81.31 82 ASP A N 1
ATOM 627 C CA . ASP A 1 82 ? -1.528 -1.434 20.998 1.00 81.31 82 ASP A CA 1
ATOM 628 C C . ASP A 1 82 ? -3.001 -0.998 20.888 1.00 81.31 82 ASP A C 1
ATOM 630 O O . ASP A 1 82 ? -3.816 -1.257 21.774 1.00 81.31 82 ASP A O 1
ATOM 634 N N . TRP A 1 83 ? -3.375 -0.375 19.764 1.00 85.12 83 TRP A N 1
ATOM 635 C CA . TRP A 1 83 ? -4.750 0.029 19.480 1.00 85.12 83 TRP A CA 1
ATOM 636 C C . TRP A 1 83 ? -5.706 -1.148 19.282 1.00 85.12 83 TRP A C 1
ATOM 638 O O . TRP A 1 83 ? -6.864 -1.054 19.674 1.00 85.12 83 TRP A O 1
ATOM 648 N N . GLN A 1 84 ? -5.24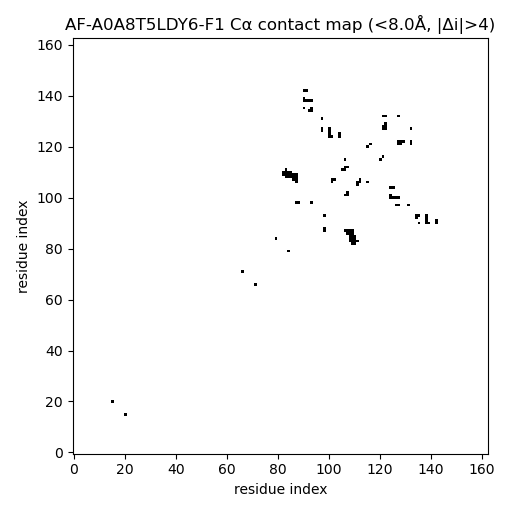6 -2.265 18.720 1.00 86.25 84 GLN A N 1
ATOM 649 C CA . GLN A 1 84 ? -6.080 -3.445 18.492 1.00 86.25 84 GLN A CA 1
ATOM 650 C C . GLN A 1 84 ? -6.487 -4.108 19.810 1.00 86.25 84 GLN A C 1
ATOM 652 O O . GLN A 1 84 ? -7.526 -4.757 19.850 1.00 86.25 84 GLN A O 1
ATOM 657 N N . MET A 1 85 ? -5.707 -3.919 20.880 1.00 89.44 85 MET A N 1
ATOM 658 C CA . MET A 1 85 ? -6.030 -4.387 22.233 1.00 89.44 85 MET A CA 1
ATOM 659 C C . MET A 1 85 ? -6.780 -3.349 23.077 1.00 89.44 85 MET A C 1
ATOM 661 O O . MET A 1 85 ? -7.197 -3.666 24.192 1.00 89.44 85 MET A O 1
ATOM 665 N N . ALA A 1 86 ? -6.957 -2.121 22.582 1.00 89.75 86 ALA A N 1
ATOM 666 C CA . ALA A 1 86 ? -7.662 -1.082 23.319 1.00 89.75 86 ALA A CA 1
ATOM 667 C C . ALA A 1 86 ? -9.135 -1.472 23.517 1.00 89.75 86 ALA A C 1
ATOM 669 O O . ALA A 1 86 ? -9.813 -1.872 22.567 1.00 89.75 86 ALA A O 1
ATOM 670 N N . ASP A 1 87 ? -9.621 -1.360 24.756 1.00 92.12 87 ASP A N 1
ATOM 671 C CA . ASP A 1 87 ? -11.020 -1.630 25.106 1.00 92.12 87 ASP A CA 1
ATOM 672 C C . ASP A 1 87 ? -11.938 -0.637 24.379 1.00 92.12 87 ASP A C 1
ATOM 674 O O . ASP A 1 87 ? -11.640 0.555 24.313 1.00 92.12 87 ASP A O 1
ATOM 678 N N . ILE A 1 88 ? -13.084 -1.110 23.884 1.00 91.44 88 ILE A N 1
ATOM 679 C CA . ILE A 1 88 ? -14.107 -0.270 23.236 1.00 91.44 88 ILE A CA 1
ATOM 680 C C . ILE A 1 88 ? -14.608 0.893 24.111 1.00 91.44 88 ILE A C 1
ATOM 682 O O . ILE A 1 88 ? -15.171 1.851 23.596 1.00 91.44 88 ILE A O 1
ATOM 686 N N . ALA A 1 89 ? -14.413 0.828 25.430 1.00 90.62 89 ALA A N 1
ATOM 687 C CA . ALA A 1 89 ? -14.743 1.893 26.372 1.00 90.62 89 ALA A CA 1
ATOM 688 C C . ALA A 1 89 ? -13.864 3.145 26.209 1.00 90.62 89 ALA A C 1
ATOM 690 O O . ALA A 1 89 ? -14.172 4.167 26.811 1.00 90.62 89 ALA A O 1
ATOM 691 N N . VAL A 1 90 ? -12.793 3.079 25.408 1.00 89.06 90 VAL A N 1
ATOM 692 C CA . VAL A 1 90 ? -12.005 4.255 25.005 1.00 89.06 90 VAL A CA 1
ATOM 693 C C . VAL A 1 90 ? -12.758 5.164 24.023 1.00 89.06 90 VAL A C 1
ATOM 695 O O . VAL A 1 90 ? -12.344 6.296 23.792 1.00 89.06 90 VAL A O 1
ATOM 698 N N . LEU A 1 91 ? -13.846 4.670 23.420 1.00 88.69 91 LEU A N 1
ATOM 699 C CA . LEU A 1 91 ? -14.699 5.453 22.533 1.00 88.69 91 LEU A CA 1
ATOM 700 C C . LEU A 1 91 ? -15.613 6.356 23.363 1.00 88.69 91 LEU A C 1
ATOM 702 O O . LEU A 1 91 ? -16.653 5.930 23.878 1.00 88.69 91 LEU A O 1
ATOM 706 N N . ASP A 1 92 ? -15.210 7.617 23.479 1.00 85.62 92 ASP A N 1
ATOM 707 C CA . ASP A 1 92 ? -15.994 8.644 24.151 1.00 85.62 92 ASP A CA 1
ATOM 708 C C . ASP A 1 92 ? -17.309 8.924 23.408 1.00 85.62 92 ASP A C 1
ATOM 710 O O . ASP A 1 92 ? -17.392 8.892 22.182 1.00 85.62 92 ASP A O 1
ATOM 714 N N . GLY A 1 93 ? -18.364 9.216 24.171 1.00 85.44 93 GLY A N 1
ATOM 715 C CA . GLY A 1 93 ? -19.686 9.552 23.630 1.00 85.44 93 GLY A CA 1
ATOM 716 C C . GLY A 1 93 ? -20.639 8.366 23.459 1.00 85.44 93 GLY A C 1
ATOM 717 O O . GLY A 1 93 ? -21.833 8.583 23.252 1.00 85.44 93 GLY A O 1
ATOM 718 N N . LEU A 1 94 ? -20.176 7.123 23.635 1.00 90.94 94 LEU A N 1
ATOM 719 C CA . LEU A 1 94 ? -21.052 5.951 23.583 1.00 90.94 94 LEU A CA 1
ATOM 720 C C . LEU A 1 94 ? -21.784 5.703 24.903 1.00 90.94 94 LEU A C 1
ATOM 722 O O . LEU A 1 94 ? -21.221 5.747 25.996 1.00 90.94 94 LEU A O 1
ATOM 726 N N . SER A 1 95 ? -23.075 5.380 24.800 1.00 91.06 95 SER A N 1
ATOM 727 C CA . SER A 1 95 ? -23.867 4.993 25.967 1.00 91.06 95 SER A CA 1
ATOM 728 C C . SER A 1 95 ? -23.425 3.630 26.520 1.00 91.06 95 SER A C 1
ATOM 730 O O . SER A 1 95 ? -23.047 2.729 25.768 1.00 91.06 95 SER A O 1
ATOM 732 N N . ASN A 1 96 ? -23.574 3.425 27.834 1.00 90.44 96 ASN A N 1
ATOM 733 C CA . ASN A 1 96 ? -23.312 2.126 28.476 1.00 90.44 96 ASN A CA 1
ATOM 734 C C . ASN A 1 96 ? -24.134 0.978 27.865 1.00 90.44 96 ASN A C 1
ATOM 736 O O . ASN A 1 96 ? -23.691 -0.168 27.853 1.00 90.44 96 ASN A O 1
ATOM 740 N N . GLU A 1 97 ? -25.336 1.271 27.364 1.00 91.44 97 GLU A N 1
ATOM 741 C CA . GLU A 1 97 ? -26.173 0.283 26.684 1.00 91.44 97 GLU A CA 1
ATOM 742 C C . GLU A 1 97 ? -25.569 -0.115 25.330 1.00 91.44 97 GLU A C 1
ATOM 744 O O . GLU A 1 97 ? -25.504 -1.300 25.017 1.00 91.44 97 GLU A O 1
ATOM 749 N N . THR A 1 98 ? -25.067 0.857 24.562 1.00 91.88 98 THR A N 1
ATOM 750 C CA . THR A 1 98 ? -24.371 0.620 23.288 1.00 91.88 98 THR A CA 1
ATOM 751 C C . THR A 1 98 ? -23.102 -0.208 23.502 1.00 91.88 98 THR A C 1
ATOM 753 O O . THR A 1 98 ? -22.915 -1.220 22.830 1.00 91.88 98 THR A O 1
ATOM 756 N N . LEU A 1 99 ? -22.280 0.150 24.496 1.00 92.94 99 LEU A N 1
ATOM 757 C CA . LEU A 1 99 ? -21.083 -0.618 24.863 1.00 92.94 99 LEU A CA 1
ATOM 758 C C . LEU A 1 99 ? -21.430 -2.049 25.290 1.00 92.94 99 LEU A C 1
ATOM 760 O O . LEU A 1 99 ? -20.732 -2.995 24.930 1.00 92.94 99 LEU A O 1
ATOM 764 N N . LYS A 1 100 ? -22.532 -2.232 26.025 1.00 93.75 100 LYS A N 1
ATOM 765 C CA . LYS A 1 100 ? -23.009 -3.564 26.398 1.00 93.75 100 LYS A CA 1
ATOM 766 C C . LYS A 1 100 ? -23.419 -4.384 25.172 1.00 93.75 100 LYS A C 1
ATOM 768 O O . LYS A 1 100 ? -23.021 -5.538 25.085 1.00 93.75 100 LYS A O 1
ATOM 773 N N . CYS A 1 101 ? -24.157 -3.805 24.224 1.00 93.12 101 CYS A N 1
ATOM 774 C CA . CYS A 1 101 ? -24.529 -4.494 22.984 1.00 93.12 101 CYS A CA 1
ATOM 775 C C . CYS A 1 101 ? -23.299 -4.950 22.182 1.00 93.12 101 CYS A C 1
ATOM 777 O O . CYS A 1 101 ? -23.291 -6.070 21.676 1.00 93.12 101 CYS A O 1
ATOM 779 N N . LEU A 1 102 ? -22.257 -4.117 22.105 1.00 92.56 102 LEU A N 1
ATOM 780 C CA . LEU A 1 102 ? -20.991 -4.465 21.450 1.00 92.56 102 LEU A CA 1
ATOM 781 C C . LEU A 1 102 ? -20.286 -5.634 22.159 1.00 92.56 102 LEU A C 1
ATOM 783 O O . LEU A 1 102 ? -19.917 -6.614 21.512 1.00 92.56 102 LEU A O 1
ATOM 787 N N . ARG A 1 103 ? -20.186 -5.593 23.494 1.00 93.75 103 ARG A N 1
ATOM 788 C CA . ARG A 1 103 ? -19.590 -6.683 24.291 1.00 93.75 103 ARG A CA 1
ATOM 789 C C . ARG A 1 103 ? -20.384 -7.984 24.200 1.00 93.75 103 ARG A C 1
ATOM 791 O O . ARG A 1 103 ? -19.790 -9.049 24.055 1.00 93.75 103 ARG A O 1
ATOM 798 N N . ASP A 1 104 ? -21.714 -7.906 24.235 1.00 93.12 104 ASP A N 1
ATOM 799 C CA . ASP A 1 104 ? -22.604 -9.063 24.084 1.00 93.12 104 ASP A CA 1
ATOM 800 C C . ASP A 1 104 ? -22.463 -9.703 22.685 1.00 93.12 104 ASP A C 1
ATOM 802 O O . ASP A 1 104 ? -22.661 -10.909 22.534 1.00 93.12 104 ASP A O 1
ATOM 806 N N . ALA A 1 105 ? -22.068 -8.920 21.673 1.00 90.75 105 ALA A N 1
ATOM 807 C CA . ALA A 1 105 ? -21.718 -9.393 20.332 1.00 90.75 105 ALA A CA 1
ATOM 808 C C . ALA A 1 105 ? -20.271 -9.917 20.207 1.00 90.75 105 ALA A C 1
ATOM 810 O O . ALA A 1 105 ? -19.862 -10.338 19.127 1.00 90.75 105 ALA A O 1
ATOM 811 N N . GLY A 1 106 ? -19.500 -9.916 21.298 1.00 90.81 106 GLY A N 1
ATOM 812 C CA . GLY A 1 106 ? -18.112 -10.376 21.331 1.00 90.81 106 GLY A CA 1
ATOM 813 C C . GLY A 1 106 ? -17.079 -9.324 20.923 1.00 90.81 106 GLY A C 1
ATOM 814 O O . GLY A 1 106 ? -15.903 -9.660 20.816 1.00 90.81 106 GLY A O 1
ATOM 815 N N . LEU A 1 107 ? -17.485 -8.067 20.729 1.00 93.38 107 LEU A N 1
ATOM 816 C CA . LEU A 1 107 ? -16.599 -6.967 20.348 1.00 93.38 107 LEU A CA 1
ATOM 817 C C . LEU A 1 107 ? -16.100 -6.265 21.611 1.00 93.38 107 LEU A C 1
ATOM 819 O O . LEU A 1 107 ? -16.763 -5.371 22.126 1.00 93.38 107 LEU A O 1
ATOM 823 N N . ASN A 1 108 ? -14.964 -6.708 22.153 1.00 92.00 108 ASN A N 1
ATOM 824 C CA . ASN A 1 108 ? -14.418 -6.159 23.401 1.00 92.00 108 ASN A CA 1
ATOM 825 C C . ASN A 1 108 ? -13.319 -5.128 23.152 1.00 92.00 108 ASN A C 1
ATOM 827 O O . ASN A 1 108 ? -13.087 -4.259 23.993 1.00 92.00 108 ASN A O 1
ATOM 831 N N . THR A 1 109 ? -12.670 -5.215 21.994 1.00 93.94 109 THR A N 1
ATOM 832 C CA . THR A 1 109 ? -11.561 -4.348 21.604 1.00 93.94 109 THR A CA 1
ATOM 833 C C . THR A 1 109 ? -11.836 -3.612 20.294 1.00 93.94 109 THR A C 1
ATOM 835 O O . THR A 1 109 ? -12.669 -4.039 19.486 1.00 93.94 109 THR A O 1
ATOM 838 N N . LEU A 1 110 ? -11.103 -2.523 20.042 1.00 91.44 110 LEU A N 1
ATOM 839 C CA . LEU A 1 110 ? -11.134 -1.841 18.742 1.00 91.44 110 LEU A CA 1
ATOM 840 C C . LEU A 1 110 ? -10.682 -2.767 17.600 1.00 91.44 110 LEU A C 1
ATOM 842 O O . LEU A 1 110 ? -11.193 -2.660 16.485 1.00 91.44 110 LEU A O 1
ATOM 846 N N . GLY A 1 111 ? -9.775 -3.711 17.875 1.00 90.12 111 GLY A N 1
ATOM 847 C CA . GLY A 1 111 ? -9.364 -4.732 16.911 1.00 90.12 111 GLY A CA 1
ATOM 848 C C . GLY A 1 111 ? -10.496 -5.697 16.548 1.00 90.12 111 GLY A C 1
ATOM 849 O O . GLY A 1 111 ? -10.673 -6.018 15.371 1.00 90.12 111 GLY A O 1
ATOM 850 N N . ASP A 1 112 ? -11.300 -6.124 17.527 1.00 90.88 112 ASP A N 1
ATOM 851 C CA . ASP A 1 112 ? -12.486 -6.955 17.274 1.00 90.88 112 ASP A CA 1
ATOM 852 C C . ASP A 1 112 ? -13.507 -6.201 16.414 1.00 90.88 112 ASP A C 1
ATOM 854 O O . ASP A 1 112 ? -14.048 -6.758 15.459 1.00 90.88 112 ASP A O 1
ATOM 858 N N . MET A 1 113 ? -13.734 -4.916 16.713 1.00 89.31 113 MET A N 1
ATOM 859 C CA . MET A 1 113 ? -14.627 -4.061 15.928 1.00 89.31 113 MET A CA 1
ATOM 860 C C . MET A 1 113 ? -14.143 -3.881 14.487 1.00 89.31 113 MET A C 1
ATOM 862 O O . MET A 1 113 ? -14.950 -3.978 13.563 1.00 89.31 113 MET A O 1
ATOM 866 N N . ALA A 1 114 ? -12.844 -3.646 14.280 1.00 88.62 114 ALA A N 1
ATOM 867 C CA . ALA A 1 114 ? -12.267 -3.512 12.945 1.00 88.62 114 ALA A CA 1
ATOM 868 C C . ALA A 1 114 ? -12.500 -4.783 12.113 1.00 88.62 114 ALA A C 1
ATOM 870 O O . ALA A 1 114 ? -13.068 -4.707 11.026 1.00 88.62 114 ALA A O 1
ATOM 871 N N . LYS A 1 115 ? -12.183 -5.957 12.674 1.00 88.62 115 LYS A N 1
ATOM 872 C CA . LYS A 1 115 ? -12.405 -7.258 12.018 1.00 88.62 115 LYS A CA 1
ATOM 873 C C . LYS A 1 115 ? -13.879 -7.532 11.736 1.00 88.62 115 LYS A C 1
ATOM 875 O O . LYS A 1 115 ? -14.222 -8.081 10.694 1.00 88.62 115 LYS A O 1
ATOM 880 N N . PHE A 1 116 ? -14.769 -7.162 12.654 1.00 89.81 116 PHE A N 1
ATOM 881 C CA . PHE A 1 116 ? -16.207 -7.333 12.459 1.00 89.81 116 PHE A CA 1
ATOM 882 C C . PHE A 1 116 ? -16.715 -6.515 11.264 1.00 89.81 116 PHE A C 1
ATOM 884 O O . PHE A 1 116 ? -17.456 -7.038 10.429 1.00 89.81 116 PHE A O 1
ATOM 891 N N . ARG A 1 117 ? -16.257 -5.262 11.143 1.00 87.00 117 ARG A N 1
ATOM 892 C CA . ARG A 1 117 ? -16.643 -4.328 10.072 1.00 87.00 117 ARG A CA 1
ATOM 893 C C . ARG A 1 117 ? -16.109 -4.708 8.689 1.00 87.00 117 ARG A C 1
ATOM 895 O O . ARG A 1 117 ? -16.670 -4.268 7.692 1.00 87.00 117 ARG A O 1
ATOM 902 N N . GLU A 1 118 ? -15.083 -5.555 8.596 1.00 87.06 118 GLU A N 1
ATOM 903 C CA . GLU A 1 118 ? -14.607 -6.090 7.308 1.00 87.06 118 GLU A CA 1
ATOM 904 C C . GLU A 1 118 ? -15.634 -7.008 6.629 1.00 87.06 118 GLU A C 1
ATOM 906 O O . GLU A 1 118 ? -15.591 -7.213 5.411 1.00 87.06 118 GLU A O 1
ATOM 911 N N . HIS A 1 119 ? -16.544 -7.599 7.407 1.00 83.81 119 HIS A N 1
ATOM 912 C CA . HIS A 1 119 ? -17.429 -8.661 6.928 1.00 83.81 119 HIS A CA 1
ATOM 913 C C . HIS A 1 119 ? -18.910 -8.441 7.254 1.00 83.81 119 HIS A C 1
ATOM 915 O O . HIS A 1 119 ? -19.754 -9.099 6.648 1.00 83.81 119 HIS A O 1
ATOM 921 N N . THR A 1 120 ? -19.233 -7.548 8.194 1.00 89.12 120 THR A N 1
ATOM 922 C CA . THR A 1 120 ? -20.587 -7.382 8.749 1.00 89.12 120 THR A CA 1
ATOM 923 C C . THR A 1 120 ? -20.882 -5.913 9.062 1.00 89.12 120 THR A C 1
ATOM 925 O O . THR A 1 120 ? -19.968 -5.142 9.356 1.00 89.12 120 THR A O 1
ATOM 928 N N . LEU A 1 121 ? -22.158 -5.512 9.028 1.00 90.56 121 LEU A N 1
ATOM 929 C CA . LEU A 1 121 ? -22.578 -4.162 9.409 1.00 90.56 121 LEU A CA 1
ATOM 930 C C . LEU A 1 121 ? -22.859 -4.088 10.915 1.00 90.56 121 LEU A C 1
ATOM 932 O O . LEU A 1 121 ? -23.386 -5.025 11.511 1.00 90.56 121 LEU A O 1
ATOM 936 N N . LEU A 1 122 ? -22.571 -2.947 11.550 1.00 90.00 122 LEU A N 1
ATOM 937 C CA . LEU A 1 122 ? -22.871 -2.738 12.978 1.00 90.00 122 LEU A CA 1
ATOM 938 C C . LEU A 1 122 ? -24.372 -2.846 13.290 1.00 90.00 122 LEU A C 1
ATOM 940 O O . LEU A 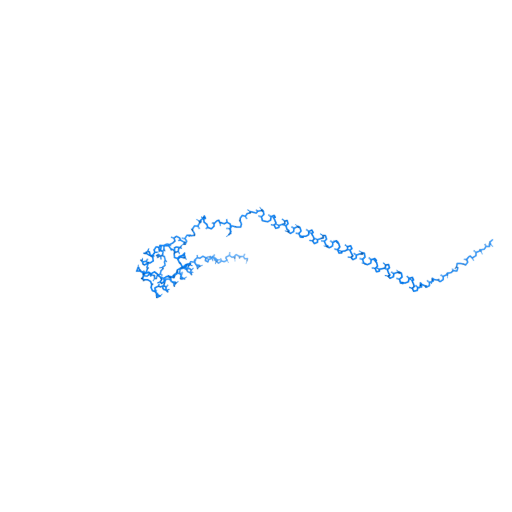1 122 ? -24.745 -3.245 14.391 1.00 90.00 122 LEU A O 1
ATOM 944 N N . THR A 1 123 ? -25.229 -2.538 12.316 1.00 91.81 123 THR A N 1
ATOM 945 C CA . THR A 1 123 ? -26.691 -2.658 12.415 1.00 91.81 123 THR A CA 1
ATOM 946 C C . THR A 1 123 ? -27.184 -4.105 12.509 1.00 91.81 123 THR A C 1
ATOM 948 O O . THR A 1 123 ? -28.324 -4.332 12.915 1.00 91.81 123 THR A O 1
ATOM 951 N N . ASP A 1 124 ? -26.339 -5.092 12.193 1.00 90.69 124 ASP A N 1
ATOM 952 C CA . ASP A 1 124 ? -26.662 -6.513 12.363 1.00 90.69 124 ASP A CA 1
ATOM 953 C C . ASP A 1 124 ? -26.560 -6.958 13.835 1.00 90.69 124 ASP A C 1
ATOM 955 O O . ASP A 1 124 ? -27.047 -8.028 14.216 1.00 90.69 124 ASP A O 1
ATOM 959 N N . ILE A 1 125 ? -25.956 -6.135 14.701 1.00 91.50 125 ILE A N 1
ATOM 960 C CA . ILE A 1 125 ? -25.850 -6.409 16.132 1.00 91.50 125 ILE A CA 1
ATOM 961 C C . ILE A 1 125 ? -27.188 -6.123 16.812 1.00 91.50 125 ILE A C 1
ATOM 963 O O . ILE A 1 125 ? -27.729 -5.016 16.785 1.00 91.50 125 ILE A O 1
ATOM 967 N N . LYS A 1 126 ? -27.714 -7.126 17.518 1.00 89.69 126 LYS A N 1
ATOM 968 C CA . LYS A 1 126 ? -28.969 -6.998 18.262 1.00 89.69 126 LYS A CA 1
ATOM 969 C C . LYS A 1 126 ? -28.898 -5.842 19.270 1.00 89.69 126 LYS A C 1
ATOM 971 O O . LYS A 1 126 ? -28.170 -5.905 20.255 1.00 89.69 126 LYS A O 1
ATOM 976 N N . GLY A 1 127 ? -29.749 -4.836 19.066 1.00 88.62 127 GLY A N 1
ATOM 977 C CA . GLY A 1 127 ? -29.837 -3.653 19.930 1.00 88.62 127 GLY A CA 1
ATOM 978 C C . GLY A 1 127 ? -29.083 -2.427 19.407 1.00 88.62 127 GLY A C 1
ATOM 979 O O . GLY A 1 127 ? -29.182 -1.368 20.032 1.00 88.62 127 GLY A O 1
ATOM 980 N N . ILE A 1 128 ? -28.405 -2.547 18.260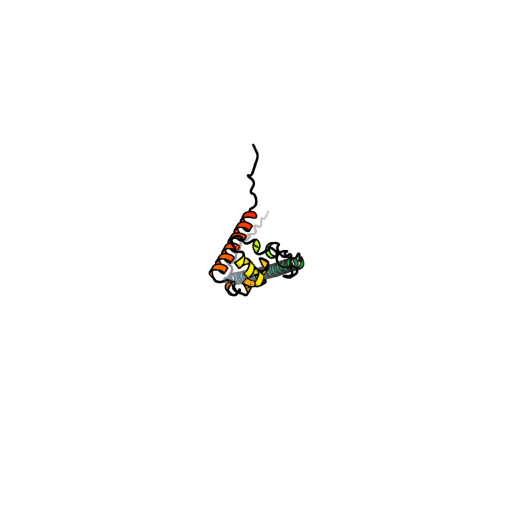 1.00 90.31 128 ILE A N 1
ATOM 981 C CA . ILE A 1 128 ? -27.772 -1.455 17.515 1.00 90.31 128 ILE A CA 1
ATOM 982 C C . ILE A 1 128 ? -28.570 -1.237 16.224 1.00 90.31 128 ILE A C 1
ATOM 984 O O . ILE A 1 128 ? -28.582 -2.078 15.336 1.00 90.31 128 ILE A O 1
ATOM 988 N N . GLY A 1 129 ? -29.298 -0.121 16.152 1.00 90.25 129 GLY A N 1
ATOM 989 C CA . GLY A 1 129 ? -29.932 0.348 14.914 1.00 90.25 129 GLY A CA 1
ATOM 990 C C . GLY A 1 129 ? -29.073 1.407 14.224 1.00 90.25 129 GLY A C 1
ATOM 991 O O . GLY A 1 129 ? -28.032 1.777 14.761 1.00 90.25 129 GLY A O 1
ATOM 992 N N . GLU A 1 130 ? -29.539 1.937 13.091 1.00 90.81 130 GLU A N 1
ATOM 993 C CA . GLU A 1 130 ? -28.819 2.945 12.284 1.00 90.81 130 GLU A CA 1
ATOM 994 C C . GLU A 1 130 ? -28.280 4.104 13.133 1.00 90.81 130 GLU A C 1
ATOM 996 O O . GLU A 1 130 ? -27.080 4.325 13.158 1.00 90.81 130 GLU A O 1
ATOM 1001 N N . SER A 1 131 ? -29.124 4.731 13.959 1.00 90.75 131 SER A N 1
ATOM 1002 C CA . SER A 1 131 ? -28.692 5.834 14.834 1.00 90.75 131 SER A CA 1
ATOM 1003 C C . SER A 1 131 ? -27.555 5.455 15.788 1.00 90.75 131 SER A C 1
ATOM 1005 O O . SER A 1 131 ? -26.651 6.251 15.994 1.00 90.75 131 SER A O 1
ATOM 1007 N N . LYS A 1 132 ? -27.582 4.250 16.376 1.00 91.19 132 LYS A N 1
ATOM 1008 C CA . LYS A 1 132 ? -26.506 3.812 17.280 1.00 91.19 132 LYS A CA 1
ATOM 1009 C C . LYS A 1 132 ? -25.245 3.441 16.500 1.00 91.19 132 LYS A C 1
ATOM 1011 O O . LYS A 1 132 ? -24.157 3.582 17.038 1.00 91.19 132 LYS A O 1
ATOM 1016 N N . ALA A 1 133 ? -25.389 2.929 15.279 1.00 92.12 133 ALA A N 1
ATOM 1017 C CA . ALA A 1 133 ? -24.259 2.660 14.401 1.00 92.12 133 ALA A CA 1
ATOM 1018 C C . ALA A 1 133 ? -23.571 3.971 13.991 1.00 92.12 133 ALA A C 1
ATOM 1020 O O . ALA A 1 133 ? -22.354 4.051 14.098 1.00 92.12 133 ALA A O 1
ATOM 1021 N N . ASP A 1 134 ? -24.339 5.004 13.641 1.00 92.50 134 ASP A N 1
ATOM 1022 C CA . ASP A 1 134 ? -23.814 6.338 13.331 1.00 92.50 134 ASP A CA 1
ATOM 1023 C C . ASP A 1 134 ? -23.060 6.939 14.529 1.00 92.50 134 ASP A C 1
ATOM 1025 O O . ASP A 1 134 ? -21.948 7.436 14.366 1.00 92.50 134 ASP A O 1
ATOM 1029 N N . ASP A 1 135 ? -23.611 6.822 15.745 1.00 92.06 135 ASP A N 1
ATOM 1030 C CA . ASP A 1 135 ? -22.934 7.272 16.972 1.00 92.06 135 ASP A CA 1
ATOM 1031 C C . ASP A 1 135 ? -21.589 6.547 17.189 1.00 92.06 135 ASP A C 1
ATOM 1033 O O . ASP A 1 135 ? -20.607 7.156 17.614 1.00 92.06 135 ASP A O 1
ATOM 1037 N N . ILE A 1 136 ? -21.529 5.242 16.890 1.00 91.75 136 ILE A N 1
ATOM 1038 C CA . ILE A 1 136 ? -20.302 4.433 16.982 1.00 91.75 136 ILE A CA 1
ATOM 1039 C C . ILE A 1 136 ? -19.269 4.873 15.946 1.00 91.75 136 ILE A C 1
ATOM 1041 O O . ILE A 1 136 ? -18.090 4.992 16.278 1.00 91.75 136 ILE A O 1
ATOM 1045 N N . GLU A 1 137 ? -19.692 5.114 14.708 1.00 91.19 137 GLU A N 1
ATOM 1046 C CA . GLU A 1 137 ? -18.806 5.570 13.636 1.00 91.19 137 GLU A CA 1
ATOM 1047 C C . GLU A 1 137 ? -18.242 6.964 13.934 1.00 91.19 137 GLU A C 1
ATOM 1049 O O . GLU A 1 137 ? -17.035 7.170 13.821 1.00 91.19 137 GLU A O 1
ATOM 1054 N N . ALA A 1 138 ? -19.077 7.886 14.420 1.00 91.12 138 ALA A N 1
ATOM 1055 C CA . ALA A 1 138 ? -18.638 9.215 14.836 1.00 91.12 138 ALA A CA 1
ATOM 1056 C C . ALA A 1 138 ? -17.631 9.158 15.999 1.00 91.12 138 ALA A C 1
ATOM 1058 O O . ALA A 1 138 ? -16.6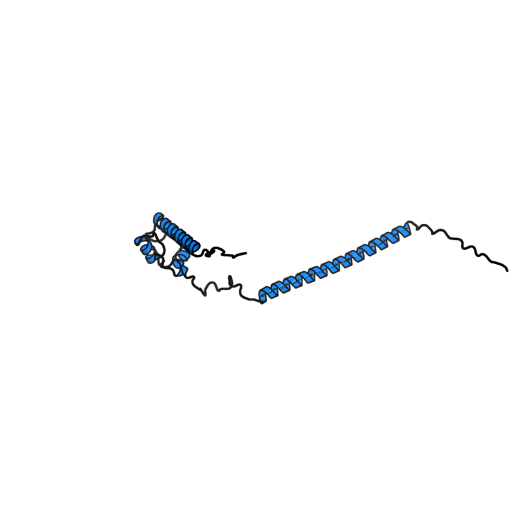26 9.870 15.990 1.00 91.12 138 ALA A O 1
ATOM 1059 N N . ALA A 1 139 ? -17.863 8.288 16.990 1.00 91.94 139 ALA A N 1
ATOM 1060 C CA . ALA A 1 139 ? -16.933 8.098 18.103 1.00 91.94 139 ALA A CA 1
ATOM 1061 C C . ALA A 1 139 ? -15.587 7.506 17.645 1.00 91.94 139 ALA A C 1
ATOM 1063 O O . ALA A 1 139 ? -14.534 7.896 18.152 1.00 91.94 139 ALA A O 1
ATOM 1064 N N . LEU A 1 140 ? -15.607 6.586 16.674 1.00 90.19 140 LEU A N 1
ATOM 1065 C CA . LEU A 1 140 ? -14.396 6.028 16.069 1.00 90.19 140 LEU A CA 1
ATOM 1066 C C . LEU A 1 140 ? -13.610 7.090 15.297 1.00 90.19 140 LEU A C 1
ATOM 1068 O O . LEU A 1 140 ? -12.401 7.193 15.488 1.00 90.19 140 LEU A O 1
ATOM 1072 N N . GLU A 1 141 ? -14.272 7.875 14.449 1.00 89.75 141 GLU A N 1
ATOM 1073 C CA . GLU A 1 141 ? -13.634 8.947 13.675 1.00 89.75 141 GLU A CA 1
ATOM 1074 C C . GLU A 1 141 ? -12.950 9.957 14.602 1.00 89.75 141 GLU A C 1
ATOM 1076 O O . GLU A 1 141 ? -11.749 10.198 14.473 1.00 89.75 141 GLU A O 1
ATOM 1081 N N . LEU A 1 142 ? -13.666 10.428 15.627 1.00 87.75 142 LEU A N 1
ATOM 1082 C CA . LEU A 1 142 ? -13.124 11.350 16.622 1.00 87.75 142 LEU A CA 1
ATOM 1083 C C . LEU A 1 142 ? -11.919 10.760 17.373 1.00 87.75 142 LEU A C 1
ATOM 1085 O O . LEU A 1 142 ? -10.923 11.449 17.599 1.00 87.75 142 LEU A O 1
ATOM 1089 N N . HIS A 1 143 ? -11.984 9.479 17.751 1.00 89.31 143 HIS A N 1
ATOM 1090 C CA . HIS A 1 143 ? -10.877 8.795 18.420 1.00 89.31 143 HIS A CA 1
ATOM 1091 C C . HIS A 1 143 ? -9.609 8.781 17.551 1.00 89.31 143 HIS A C 1
ATOM 1093 O O . HIS A 1 143 ? -8.509 9.045 18.046 1.00 89.31 143 HIS A O 1
ATOM 1099 N N . TRP A 1 144 ? -9.749 8.505 16.251 1.00 87.81 144 TRP A N 1
ATOM 1100 C CA . TRP A 1 144 ? -8.616 8.486 15.325 1.00 87.81 144 TRP A CA 1
ATOM 1101 C C . TRP A 1 144 ? -8.063 9.881 15.039 1.00 87.81 144 TRP A C 1
ATOM 1103 O O . TRP A 1 144 ? -6.842 10.035 14.979 1.00 87.81 144 TRP A O 1
ATOM 1113 N N . GLU A 1 145 ? -8.918 10.899 14.937 1.00 87.44 145 GLU A N 1
ATOM 1114 C CA . GLU A 1 145 ? -8.490 12.296 14.809 1.00 87.44 145 GLU A CA 1
ATOM 1115 C C . GLU A 1 145 ? -7.667 12.750 16.021 1.00 87.44 145 GLU A C 1
ATOM 1117 O O . GLU A 1 145 ? -6.573 13.297 15.863 1.00 87.44 145 GLU A O 1
ATOM 1122 N N . MET A 1 146 ? -8.139 12.464 17.240 1.00 82.69 146 MET A N 1
ATOM 1123 C CA . MET A 1 146 ? -7.412 12.804 18.469 1.00 82.69 146 MET A CA 1
ATOM 1124 C C . MET A 1 146 ? -6.064 12.088 18.554 1.00 82.69 146 MET A C 1
ATOM 1126 O O . MET A 1 146 ? -5.066 12.685 18.961 1.00 82.69 146 MET A O 1
ATOM 1130 N N . ARG A 1 147 ? -6.013 10.818 18.142 1.00 79.56 147 ARG A N 1
ATOM 1131 C CA . ARG A 1 147 ? -4.771 10.043 18.118 1.00 79.56 147 ARG A CA 1
ATOM 1132 C C . ARG A 1 147 ? -3.771 10.595 17.102 1.00 79.56 147 ARG A C 1
ATOM 1134 O O . ARG A 1 147 ? -2.594 10.696 17.425 1.00 79.56 147 ARG A O 1
ATOM 1141 N N . ALA A 1 148 ? -4.230 10.972 15.909 1.00 78.88 148 ALA A N 1
ATOM 1142 C CA . ALA A 1 148 ? -3.379 11.562 14.878 1.00 78.88 148 ALA A CA 1
ATOM 1143 C C . ALA A 1 148 ? -2.828 12.937 15.296 1.00 78.88 148 ALA A C 1
ATOM 1145 O O . ALA A 1 148 ? -1.698 13.277 14.961 1.00 78.88 148 ALA A O 1
ATOM 1146 N N . MET A 1 149 ? -3.600 13.714 16.063 1.00 69.31 149 MET A N 1
ATOM 1147 C CA . MET A 1 149 ? -3.176 15.028 16.554 1.00 69.31 149 MET A CA 1
ATOM 1148 C C . MET A 1 149 ? -2.185 14.944 17.729 1.00 69.31 149 MET A C 1
ATOM 1150 O O . MET A 1 149 ? -1.369 15.845 17.901 1.00 69.31 149 MET A O 1
ATOM 1154 N N . GLY A 1 150 ? -2.225 13.862 18.516 1.00 60.34 150 GLY A N 1
ATOM 1155 C CA . GLY A 1 150 ? -1.277 13.598 19.606 1.00 60.34 150 GLY A CA 1
ATOM 1156 C C . GLY A 1 150 ? 0.116 13.124 19.164 1.00 60.34 150 GLY A C 1
ATOM 1157 O O . GLY A 1 150 ? 1.016 13.086 19.998 1.00 60.34 150 GLY A O 1
ATOM 1158 N N . ASP A 1 151 ? 0.291 12.783 17.883 1.00 50.44 151 ASP A N 1
ATOM 1159 C CA . ASP A 1 151 ? 1.556 12.324 17.277 1.00 50.44 151 ASP A CA 1
ATOM 1160 C C . ASP A 1 151 ? 2.211 13.406 16.392 1.00 50.44 151 ASP A C 1
ATOM 1162 O O . ASP A 1 151 ? 3.172 13.151 15.665 1.00 50.44 151 ASP A O 1
ATOM 1166 N N . ALA A 1 152 ? 1.692 14.639 16.432 1.00 44.97 152 ALA A N 1
ATOM 1167 C CA . ALA A 1 152 ? 2.354 15.765 15.790 1.00 44.97 152 ALA A CA 1
ATOM 1168 C C . ALA A 1 152 ? 3.705 16.010 16.493 1.00 44.97 152 ALA A C 1
ATOM 1170 O O . ALA A 1 152 ? 3.713 16.204 17.714 1.00 44.97 152 ALA A O 1
ATOM 1171 N N . PRO A 1 153 ? 4.843 16.002 15.771 1.00 46.09 153 PRO A N 1
ATOM 1172 C CA . PRO A 1 153 ? 6.119 16.348 16.369 1.00 46.09 153 PRO A CA 1
ATOM 1173 C C . PRO A 1 153 ? 6.018 17.767 16.926 1.00 46.09 153 PRO A C 1
ATOM 1175 O O . PRO A 1 153 ? 5.609 18.695 16.228 1.00 46.09 153 PRO A O 1
ATOM 1178 N N . ASP A 1 154 ? 6.370 17.900 18.201 1.00 48.62 154 ASP A N 1
ATOM 1179 C CA . ASP A 1 154 ? 6.690 19.161 18.854 1.00 48.62 154 ASP A CA 1
ATOM 1180 C C . ASP A 1 154 ? 7.830 19.817 18.059 1.00 48.62 154 ASP A C 1
ATOM 1182 O O . ASP A 1 154 ? 9.010 19.585 18.325 1.00 48.62 154 ASP A O 1
ATOM 1186 N N . GLU A 1 155 ? 7.488 20.576 17.013 1.00 52.59 155 GLU A N 1
ATOM 1187 C CA . GLU A 1 155 ? 8.371 21.584 16.432 1.00 52.59 155 GLU A CA 1
ATOM 1188 C C . GLU A 1 155 ? 8.525 22.674 17.494 1.00 52.59 155 GLU A C 1
ATOM 1190 O O . GLU A 1 155 ? 7.859 23.713 17.485 1.00 52.59 155 GLU A O 1
ATOM 1195 N N . GLY A 1 156 ? 9.372 22.370 18.480 1.00 45.47 156 GLY A N 1
ATOM 1196 C CA . GLY A 1 156 ? 9.857 23.342 19.437 1.00 45.47 156 GLY A CA 1
ATOM 1197 C C . GLY A 1 156 ? 10.409 24.544 18.669 1.00 45.47 156 GLY A C 1
ATOM 1198 O O . GLY A 1 156 ? 10.978 24.368 17.591 1.00 45.47 156 GLY A O 1
ATOM 1199 N N . PRO A 1 157 ? 10.222 25.772 19.176 1.00 51.84 157 PRO A N 1
ATOM 12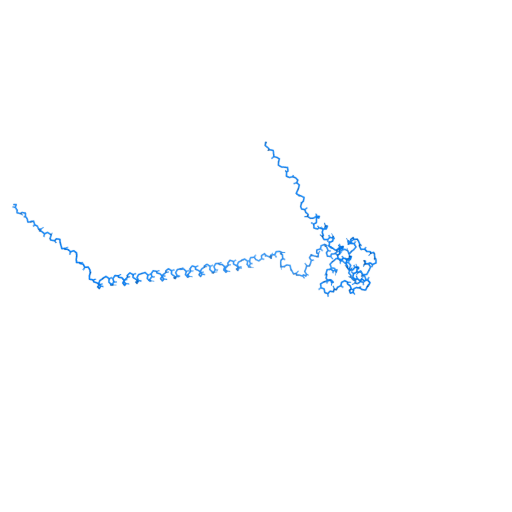00 C CA . PRO A 1 157 ? 10.709 26.959 18.493 1.00 51.84 157 PRO A CA 1
ATOM 1201 C C . PRO A 1 157 ? 12.214 26.812 18.265 1.00 51.84 157 PRO A C 1
ATOM 1203 O O . PRO A 1 157 ? 12.955 26.632 19.232 1.00 51.84 157 PRO A O 1
ATOM 1206 N N . ASP A 1 158 ? 12.635 26.876 17.000 1.00 57.00 158 ASP A N 1
ATOM 1207 C CA . ASP A 1 158 ? 14.035 26.968 16.595 1.00 57.00 158 ASP A CA 1
ATOM 1208 C C . ASP A 1 158 ? 14.671 28.192 17.272 1.00 57.00 158 ASP A C 1
ATOM 1210 O O . ASP A 1 158 ? 14.630 29.321 16.778 1.00 57.00 158 ASP A O 1
ATOM 1214 N N . ASP A 1 159 ? 15.230 27.962 18.457 1.00 60.34 159 ASP A N 1
ATOM 1215 C CA . ASP A 1 159 ? 16.180 28.836 19.125 1.00 60.34 159 ASP A CA 1
ATOM 1216 C C . ASP A 1 159 ? 17.539 28.642 18.435 1.00 60.34 159 ASP A C 1
ATOM 1218 O O . ASP A 1 159 ? 18.413 27.922 18.912 1.00 60.34 159 ASP A O 1
ATOM 1222 N N . GLU A 1 160 ? 17.709 29.266 17.270 1.00 55.44 160 GLU A N 1
ATOM 1223 C CA . GLU A 1 160 ? 19.026 29.715 16.814 1.00 55.44 160 GLU A CA 1
ATOM 1224 C C . GLU A 1 160 ? 19.074 31.226 17.108 1.00 55.44 160 GLU A C 1
ATOM 1226 O O . GLU A 1 160 ? 18.370 32.028 16.500 1.00 55.44 160 GLU A O 1
ATOM 1231 N N . GLY A 1 161 ? 19.778 31.690 18.145 1.00 47.22 161 GLY A N 1
ATOM 1232 C CA . GLY A 1 161 ? 21.238 31.641 18.187 1.00 47.22 161 GLY A CA 1
ATOM 1233 C C . GLY A 1 161 ? 21.761 32.451 16.997 1.00 47.22 161 GLY A C 1
ATOM 1234 O O . GLY A 1 161 ? 21.960 31.909 15.926 1.00 47.22 161 GLY A O 1
ATOM 1235 N N . GLY A 1 162 ? 21.829 33.776 17.064 1.00 47.91 162 GLY A N 1
ATOM 1236 C CA . GLY A 1 162 ? 22.895 34.452 17.786 1.00 47.91 162 GLY A CA 1
ATOM 1237 C C . GLY A 1 162 ? 24.052 34.746 16.831 1.00 47.91 162 GLY A C 1
ATOM 1238 O O . GLY A 1 162 ? 24.941 33.916 16.697 1.00 47.91 162 GLY A O 1
ATOM 1239 N N . GLU A 1 163 ? 24.051 35.942 16.239 1.00 46.69 163 GLU A N 1
ATOM 1240 C CA . GLU A 1 163 ? 25.252 36.680 15.811 1.00 46.69 163 GLU A CA 1
ATOM 1241 C C . GLU A 1 163 ? 25.059 38.179 16.077 1.00 46.69 163 GLU A C 1
ATOM 1243 O O . GLU A 1 163 ? 23.960 38.705 15.780 1.00 46.69 163 GLU A O 1
#

Mean predicted aligned error: 19.03 Å

pLDDT: mean 78.42, std 17.45, range [41.69, 94.56]